Protein AF-A0A396MDE8-F1 (afdb_monomer)

Foldseek 3Di:
DWDKDKDKDWDWDQDPQGTKIKIKIWIATPVLDTAKIKIWIADPVRHTQWIWIQHNVRDIDIGGDPPDDSVVSVVVNVVVVVVSSCVSPPPPPD

pLDDT: mean 81.65, std 10.07, range [39.88, 92.81]

Secondary structure (DSSP, 8-state):
-PPPEEEEEEEEE--TTS-EEEEEEEEE-TTS-EEEEEEEEEETTS-EEEEEEE-TT--EEEEE-TTS-HHHHHHHHHHHHHHHHHHHHS----

Radius of gyration: 13.81 Å; Cα contacts (8 Å, |Δi|>4): 183; chains: 1; bounding box: 40×20×42 Å

Solvent-accessible surface area (backbone atoms only — not comparable to full-atom values): 5312 Å² total; per-residue (Å²): 134,76,63,65,47,81,45,76,50,76,44,83,41,88,44,99,86,79,26,29,43,34,40,36,40,34,27,37,32,74,87,49,43,73,43,38,37,42,34,39,33,28,33,76,88,70,46,66,35,28,38,34,40,33,44,68,87,70,53,72,49,78,48,68,34,87,93,54,58,59,69,59,50,50,47,54,51,51,50,50,51,50,51,54,51,45,63,54,64,48,77,81,82,127

Sequence (94 aa):
MYTSNLQTAKYNVEDAAGGMTVTGTYSVRGDRSLDEVNINAIGEAGAAKGALIVNSDGYTSVTTMPGGDPAEIGSILLDTLARIREEVTTPLEK

Structure (mmCIF, N/CA/C/O backbone):
data_AF-A0A396MDE8-F1
#
_entry.id   AF-A0A396MDE8-F1
#
loop_
_atom_site.group_PDB
_atom_site.id
_atom_site.type_symbol
_atom_site.label_atom_id
_atom_site.label_alt_id
_atom_site.label_comp_id
_atom_site.label_asym_id
_atom_site.label_entity_id
_atom_site.label_seq_id
_atom_site.pdbx_P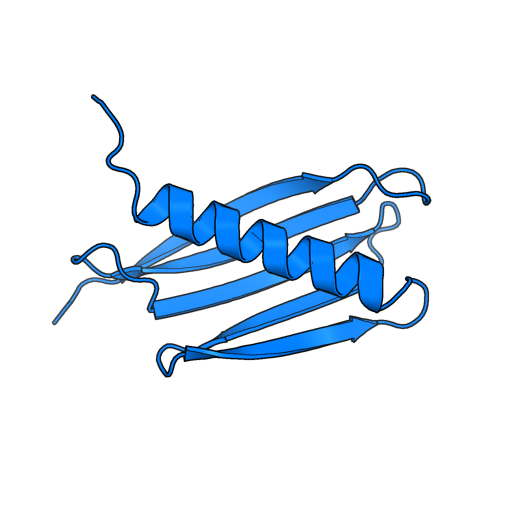DB_ins_code
_atom_site.Cartn_x
_atom_site.Cartn_y
_atom_site.Cartn_z
_atom_site.occupancy
_atom_site.B_iso_or_equiv
_atom_site.auth_seq_id
_atom_site.auth_comp_id
_atom_site.auth_asym_id
_atom_s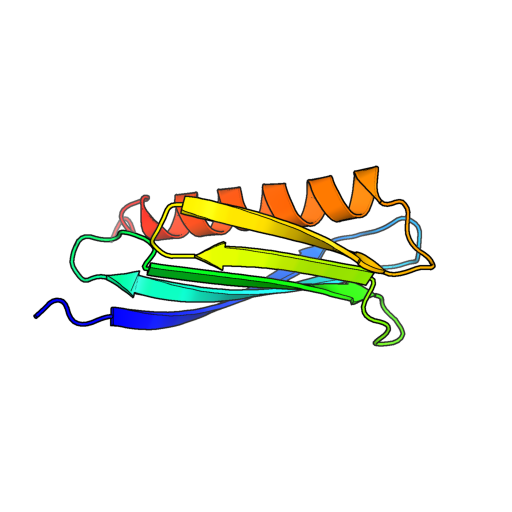ite.auth_atom_id
_atom_site.pdbx_PDB_model_num
ATOM 1 N N . MET A 1 1 ? -24.647 3.062 14.383 1.00 53.69 1 MET A N 1
ATOM 2 C CA . MET A 1 1 ? -23.967 3.756 13.272 1.00 53.69 1 MET A CA 1
ATOM 3 C C . MET A 1 1 ? -22.535 3.965 13.727 1.00 53.69 1 MET A C 1
ATOM 5 O O . MET A 1 1 ? -22.333 4.714 14.673 1.00 53.69 1 MET A O 1
ATOM 9 N N . TYR A 1 2 ? -21.580 3.203 13.194 1.00 58.22 2 TYR A N 1
ATOM 10 C CA . TYR A 1 2 ? -20.168 3.416 13.517 1.00 58.22 2 TYR A CA 1
ATOM 11 C C . TYR A 1 2 ? -19.693 4.629 12.722 1.00 58.22 2 TYR A C 1
ATOM 13 O O . TYR A 1 2 ? -19.946 4.718 11.524 1.00 58.22 2 TYR A O 1
ATOM 21 N N . THR A 1 3 ? -19.075 5.595 13.391 1.00 65.69 3 THR A N 1
ATOM 22 C CA . THR A 1 3 ? -18.422 6.719 12.719 1.00 65.69 3 THR A CA 1
ATOM 23 C C . THR A 1 3 ? -17.113 6.211 12.123 1.00 65.69 3 THR A C 1
ATOM 25 O O . THR A 1 3 ? -16.250 5.749 12.873 1.00 65.69 3 THR A O 1
ATOM 28 N N . SER A 1 4 ? -16.977 6.267 10.800 1.00 74.69 4 SER A N 1
ATOM 29 C CA . SER A 1 4 ? -15.717 5.990 10.106 1.00 74.69 4 SER A CA 1
ATOM 30 C C . SER A 1 4 ? -14.942 7.295 9.929 1.00 74.69 4 SER A C 1
ATOM 32 O O . SER A 1 4 ? -15.507 8.282 9.460 1.00 74.69 4 SER A O 1
ATOM 34 N N . ASN A 1 5 ? -13.663 7.309 10.302 1.00 81.75 5 ASN A N 1
ATOM 35 C CA . ASN A 1 5 ? -12.763 8.431 10.038 1.00 81.75 5 ASN A CA 1
ATOM 36 C C . ASN A 1 5 ? -11.840 8.081 8.874 1.00 81.75 5 ASN A C 1
ATOM 38 O O . ASN A 1 5 ? -11.154 7.059 8.919 1.00 81.75 5 ASN A O 1
ATOM 42 N N . LEU A 1 6 ? -11.812 8.944 7.859 1.00 85.00 6 LEU A N 1
ATOM 43 C CA . LEU A 1 6 ? -10.876 8.829 6.748 1.00 85.00 6 LEU A CA 1
ATOM 44 C C . LEU A 1 6 ? -9.490 9.302 7.197 1.00 85.00 6 LEU A C 1
ATOM 46 O O . LEU A 1 6 ? -9.339 10.414 7.701 1.00 85.00 6 LEU A O 1
ATOM 50 N N . GLN A 1 7 ? -8.486 8.460 6.998 1.00 86.56 7 GLN A N 1
ATOM 51 C CA . GLN A 1 7 ? -7.085 8.725 7.293 1.00 86.56 7 GLN A CA 1
ATOM 52 C C . GLN A 1 7 ? -6.238 8.549 6.036 1.00 86.56 7 GLN A C 1
ATOM 54 O O . GLN A 1 7 ? -6.633 7.905 5.063 1.00 86.56 7 GLN A O 1
ATOM 59 N N . THR A 1 8 ? -5.069 9.178 6.025 1.00 85.88 8 THR A N 1
ATOM 60 C CA . THR A 1 8 ? -4.102 9.046 4.937 1.00 85.88 8 THR A CA 1
ATOM 61 C C . THR A 1 8 ? -2.716 8.895 5.533 1.00 85.88 8 THR A C 1
ATOM 63 O O . THR A 1 8 ? -2.281 9.744 6.306 1.00 85.88 8 THR A O 1
ATOM 66 N N . ALA A 1 9 ? -2.033 7.827 5.145 1.00 84.50 9 ALA A N 1
ATOM 67 C CA . ALA A 1 9 ? -0.645 7.562 5.461 1.00 84.50 9 ALA A CA 1
ATOM 68 C C . ALA A 1 9 ? 0.196 7.628 4.185 1.00 84.50 9 ALA A C 1
ATOM 70 O O . ALA A 1 9 ? -0.243 7.260 3.092 1.00 84.50 9 ALA A O 1
ATOM 71 N N . LYS A 1 10 ? 1.421 8.123 4.325 1.00 87.38 10 LYS A N 1
ATOM 72 C CA . LYS A 1 10 ? 2.376 8.251 3.231 1.00 87.38 10 LYS A CA 1
ATOM 73 C C . LYS A 1 10 ? 3.693 7.635 3.672 1.00 87.38 10 LYS A C 1
ATOM 75 O O . LYS A 1 10 ? 4.247 8.036 4.691 1.00 87.38 10 LYS A O 1
ATOM 80 N N . TYR A 1 11 ? 4.187 6.696 2.882 1.00 85.50 11 TYR A N 1
ATOM 81 C CA . TYR A 1 11 ? 5.418 5.967 3.128 1.00 85.50 11 TYR A CA 1
ATOM 82 C C . TYR A 1 11 ? 6.363 6.198 1.958 1.00 85.50 11 TYR A C 1
ATOM 84 O O . TYR A 1 11 ? 5.994 6.034 0.795 1.00 85.50 11 TYR A O 1
ATOM 92 N N . ASN A 1 12 ? 7.593 6.578 2.273 1.00 84.62 12 ASN A N 1
ATOM 93 C CA . ASN A 1 12 ? 8.656 6.639 1.287 1.00 84.62 12 ASN A CA 1
ATOM 94 C C . ASN A 1 12 ? 9.380 5.292 1.329 1.00 84.62 12 ASN A C 1
ATOM 96 O O . ASN A 1 12 ? 9.812 4.858 2.396 1.00 84.62 12 ASN A O 1
ATOM 100 N N . VAL A 1 13 ? 9.465 4.630 0.183 1.00 81.69 13 VAL A N 1
ATOM 101 C CA . VAL A 1 13 ? 10.088 3.321 0.004 1.00 81.69 13 VAL A CA 1
ATOM 102 C C . VAL A 1 13 ? 11.251 3.508 -0.958 1.00 81.69 13 VAL A C 1
ATOM 104 O O . VAL A 1 13 ? 11.073 4.052 -2.044 1.00 81.69 13 VAL A O 1
ATOM 107 N N . GLU A 1 14 ? 12.452 3.101 -0.564 1.00 74.88 14 GLU A N 1
ATOM 108 C CA . GLU A 1 14 ? 13.573 3.054 -1.500 1.00 74.88 14 GLU A CA 1
ATOM 109 C C . GLU A 1 14 ? 13.383 1.852 -2.429 1.00 74.88 14 GLU A C 1
ATOM 111 O O . GLU A 1 14 ? 13.172 0.731 -1.973 1.00 74.88 14 GLU A O 1
ATOM 116 N N . ASP A 1 15 ? 13.413 2.114 -3.732 1.00 67.81 15 ASP A N 1
ATOM 117 C CA . ASP A 1 15 ? 13.247 1.124 -4.793 1.00 67.81 15 ASP A CA 1
ATOM 118 C C . ASP A 1 15 ? 14.486 1.137 -5.695 1.00 67.81 15 ASP A C 1
ATOM 120 O O . ASP A 1 15 ? 15.201 2.144 -5.756 1.00 67.81 15 ASP A O 1
ATOM 124 N N . ALA A 1 16 ? 14.718 0.055 -6.444 1.00 62.22 16 ALA A N 1
ATOM 125 C CA . ALA A 1 16 ? 15.823 -0.046 -7.397 1.00 62.22 16 ALA A CA 1
ATOM 126 C C . ALA A 1 16 ? 15.858 1.109 -8.423 1.00 62.22 16 ALA 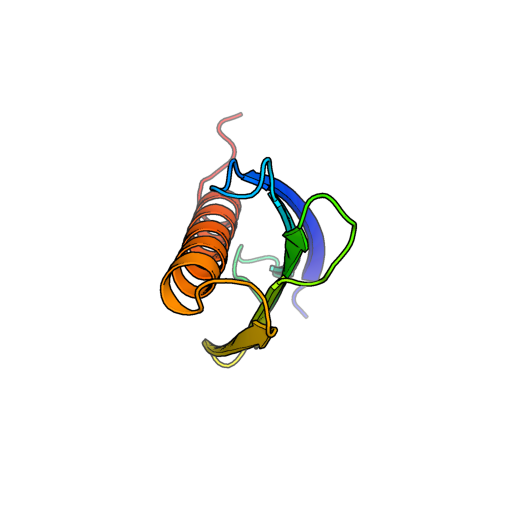A C 1
ATOM 128 O O . ALA A 1 16 ? 16.922 1.418 -8.962 1.00 62.22 16 ALA A O 1
ATOM 129 N N . ALA A 1 17 ? 14.722 1.769 -8.679 1.00 61.03 17 ALA A N 1
ATOM 130 C CA . ALA A 1 17 ? 14.600 2.901 -9.595 1.00 61.03 17 ALA A CA 1
ATOM 131 C C . ALA A 1 17 ? 14.902 4.295 -8.995 1.00 61.03 17 ALA A C 1
ATOM 133 O O . ALA A 1 17 ? 14.699 5.279 -9.702 1.00 61.03 17 ALA A O 1
ATOM 134 N N . GLY A 1 18 ? 15.373 4.402 -7.744 1.00 63.78 18 GLY A N 1
ATOM 135 C CA . GLY A 1 18 ? 15.763 5.685 -7.120 1.00 63.78 18 GLY A CA 1
ATOM 136 C C . GLY A 1 18 ? 14.787 6.228 -6.070 1.00 63.78 18 GLY A C 1
ATOM 137 O O . GLY A 1 18 ? 15.107 7.160 -5.335 1.00 63.78 18 GLY A O 1
ATOM 138 N N . GLY A 1 19 ? 13.632 5.579 -5.910 1.00 74.75 19 GLY A N 1
ATOM 139 C CA . GLY A 1 19 ? 12.673 5.890 -4.857 1.00 74.75 19 GLY A CA 1
ATOM 140 C C . GLY A 1 19 ? 11.224 5.748 -5.307 1.00 74.75 19 GLY A C 1
ATOM 141 O O . GLY A 1 19 ? 10.845 6.026 -6.449 1.00 74.75 19 GLY A O 1
ATOM 142 N N . MET A 1 20 ? 10.382 5.324 -4.375 1.00 82.88 20 MET A N 1
ATOM 143 C CA . MET A 1 20 ? 8.952 5.149 -4.544 1.00 82.88 20 MET A CA 1
ATOM 144 C C . MET A 1 20 ? 8.211 5.816 -3.391 1.00 82.88 20 MET A C 1
ATOM 146 O O . MET A 1 20 ? 8.583 5.732 -2.226 1.00 82.88 20 MET A O 1
ATOM 150 N N . THR A 1 21 ? 7.125 6.499 -3.716 1.00 86.50 21 THR A N 1
ATOM 151 C CA . THR A 1 21 ? 6.187 7.023 -2.733 1.00 86.50 21 THR A CA 1
ATOM 152 C C . THR A 1 21 ? 4.946 6.151 -2.735 1.00 86.50 21 THR A C 1
ATOM 154 O O . THR A 1 21 ? 4.237 6.068 -3.736 1.00 86.50 21 THR A O 1
ATOM 157 N N . VAL A 1 22 ? 4.645 5.541 -1.597 1.00 88.19 22 VAL A N 1
ATOM 158 C CA . VAL A 1 22 ? 3.427 4.767 -1.391 1.00 88.19 22 VAL A CA 1
ATOM 159 C C . VAL A 1 22 ? 2.472 5.581 -0.532 1.00 88.19 22 VAL A C 1
ATOM 161 O O . VAL A 1 22 ? 2.821 6.037 0.551 1.00 88.19 22 VAL A O 1
ATOM 164 N N . THR A 1 23 ? 1.258 5.804 -1.020 1.00 88.56 23 THR A N 1
ATOM 165 C CA . THR A 1 23 ? 0.220 6.548 -0.298 1.00 88.56 23 THR A CA 1
ATOM 166 C C . THR A 1 23 ? -0.953 5.625 -0.024 1.00 88.56 23 THR A C 1
ATOM 168 O O . THR A 1 23 ? -1.555 5.114 -0.963 1.00 88.56 23 THR A O 1
ATOM 171 N N . GLY A 1 24 ? -1.266 5.407 1.249 1.00 88.69 24 GLY A N 1
ATOM 172 C CA . GLY A 1 24 ? -2.415 4.635 1.705 1.00 88.69 24 GLY A CA 1
ATOM 173 C C . GLY A 1 24 ? -3.499 5.545 2.267 1.00 88.69 24 GLY A C 1
ATOM 174 O O . GLY A 1 24 ? -3.286 6.212 3.271 1.00 88.69 24 GLY A O 1
ATOM 175 N N . THR A 1 25 ? -4.674 5.559 1.658 1.00 89.69 25 THR A N 1
ATOM 176 C CA . THR A 1 25 ? -5.876 6.205 2.189 1.00 89.69 25 THR A CA 1
ATOM 177 C C . THR A 1 25 ? -6.795 5.130 2.744 1.00 89.69 25 THR A C 1
ATOM 179 O O . THR A 1 25 ? -7.112 4.175 2.042 1.00 89.69 25 THR A O 1
ATOM 182 N N . TYR A 1 26 ? -7.220 5.254 3.997 1.00 87.81 26 TYR A N 1
ATOM 183 C CA . TYR A 1 26 ? -8.025 4.224 4.645 1.00 87.81 26 TYR A CA 1
ATOM 184 C C . TYR A 1 26 ? -9.047 4.796 5.613 1.00 87.81 26 TYR A C 1
ATOM 186 O O . TYR A 1 26 ? -8.823 5.817 6.257 1.00 87.81 26 TYR A O 1
ATOM 194 N N . SER A 1 27 ? -10.173 4.108 5.730 1.00 86.31 27 SER A N 1
ATOM 195 C CA . SER A 1 27 ? -11.249 4.448 6.653 1.00 86.31 27 SER A CA 1
ATOM 196 C C . SER A 1 27 ? -11.177 3.551 7.882 1.00 86.31 27 SER A C 1
ATOM 198 O O . SER A 1 27 ? -11.180 2.328 7.762 1.00 86.31 27 SER A O 1
ATOM 200 N N . VAL A 1 28 ? -11.133 4.154 9.070 1.00 83.38 28 VAL A N 1
ATOM 201 C CA . VAL A 1 28 ? -11.103 3.434 10.353 1.00 83.38 28 VAL A CA 1
ATOM 202 C C .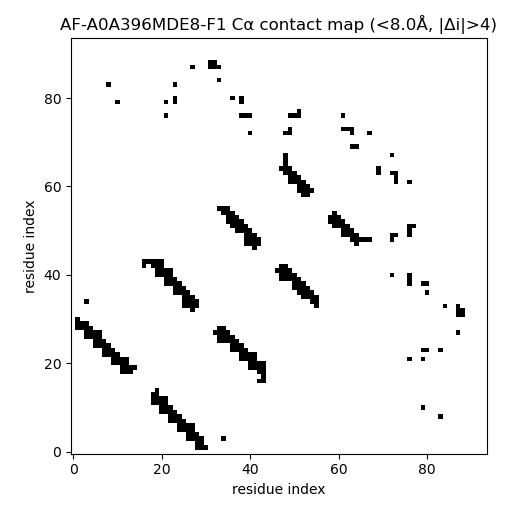 VAL A 1 28 ? -12.440 3.591 11.060 1.00 83.38 28 VAL A C 1
ATOM 204 O O . VAL A 1 28 ? -12.881 4.716 11.308 1.00 83.38 28 VAL A O 1
ATOM 207 N N . ARG A 1 29 ? -13.079 2.472 11.407 1.00 82.44 29 ARG A N 1
ATOM 208 C CA . ARG A 1 29 ? -14.315 2.440 12.199 1.00 82.44 29 ARG A CA 1
ATOM 209 C C . ARG A 1 29 ? -14.029 2.676 13.682 1.00 82.44 29 ARG A C 1
ATOM 211 O O . ARG A 1 29 ? -12.908 2.511 14.159 1.00 82.44 29 ARG A O 1
ATOM 218 N N . GLY A 1 30 ? -15.070 3.022 14.441 1.00 75.31 30 GLY A N 1
ATOM 219 C CA . GLY A 1 30 ? -14.968 3.279 15.885 1.00 75.31 30 GLY A CA 1
ATOM 220 C C . GLY A 1 30 ? -14.428 2.106 16.719 1.00 75.31 30 GLY A C 1
ATOM 221 O O . GLY A 1 30 ? -13.882 2.331 17.794 1.00 75.31 30 GLY A O 1
ATOM 222 N N . ASP A 1 31 ? -14.527 0.873 16.221 1.00 80.12 31 ASP A N 1
ATOM 223 C CA . ASP A 1 31 ? -13.953 -0.337 16.824 1.00 80.12 31 ASP A CA 1
ATOM 224 C C . ASP A 1 31 ? -12.487 -0.597 16.423 1.00 80.12 31 ASP A C 1
ATOM 226 O O . ASP A 1 31 ? -11.945 -1.649 16.748 1.00 80.12 31 ASP A O 1
ATOM 230 N N . ARG A 1 32 ? -11.831 0.364 15.753 1.00 76.50 32 ARG A N 1
ATOM 231 C CA . ARG A 1 32 ? -10.468 0.239 15.203 1.00 76.50 32 ARG A CA 1
ATOM 232 C C . ARG A 1 32 ? -10.329 -0.886 14.174 1.00 76.50 32 ARG A C 1
ATOM 234 O O . ARG A 1 32 ? -9.273 -1.498 14.048 1.00 76.50 32 ARG A O 1
ATOM 241 N N . SER A 1 33 ? -11.384 -1.142 13.409 1.00 80.69 33 SER A N 1
ATOM 242 C CA . SER A 1 33 ? -11.302 -1.951 12.194 1.00 80.69 33 SER A CA 1
ATOM 243 C C . SER A 1 33 ? -11.174 -1.066 10.958 1.00 80.69 33 SER A C 1
ATOM 245 O O . SER A 1 33 ? -11.636 0.078 10.930 1.00 80.69 33 SER A O 1
ATOM 247 N N . LEU A 1 34 ? -10.521 -1.602 9.929 1.00 83.81 34 LEU A N 1
ATOM 248 C CA . LEU A 1 34 ? -10.453 -0.978 8.614 1.00 83.81 34 LEU A CA 1
ATOM 249 C C . LEU A 1 34 ? -11.750 -1.266 7.855 1.00 83.81 34 LEU A C 1
ATOM 251 O O . LEU A 1 34 ? -12.162 -2.418 7.741 1.00 83.81 34 LEU A O 1
ATOM 255 N N . ASP A 1 35 ? -12.378 -0.211 7.353 1.00 85.50 35 ASP A N 1
ATOM 256 C CA . ASP A 1 35 ? -13.573 -0.268 6.511 1.00 85.50 35 ASP A CA 1
ATOM 257 C C . ASP A 1 35 ? -13.188 -0.406 5.035 1.00 85.50 35 ASP A C 1
ATOM 259 O O . ASP A 1 35 ? -13.606 -1.336 4.362 1.00 85.50 35 ASP A O 1
ATOM 263 N N . GLU A 1 36 ? -12.320 0.478 4.555 1.00 87.31 36 GLU A N 1
ATOM 264 C CA . GLU A 1 36 ? -11.785 0.455 3.198 1.00 87.31 36 GLU A CA 1
ATOM 265 C C . GLU A 1 36 ? -10.334 0.927 3.242 1.00 87.31 36 GLU A C 1
ATOM 267 O O . GLU A 1 36 ? -9.993 1.818 4.025 1.00 87.31 36 GLU A O 1
ATOM 272 N N . VAL A 1 37 ? -9.475 0.330 2.418 1.00 89.94 37 VAL A N 1
ATOM 273 C CA . VAL A 1 37 ? -8.074 0.730 2.260 1.00 89.94 37 VAL A CA 1
ATOM 274 C C . VAL A 1 37 ? -7.763 0.851 0.779 1.00 89.94 37 VAL A C 1
ATOM 276 O O . VAL A 1 37 ? -7.959 -0.096 0.029 1.00 89.94 37 VAL A O 1
ATOM 279 N N . ASN A 1 38 ? -7.208 1.983 0.373 1.00 91.75 38 ASN A N 1
ATOM 280 C CA . ASN A 1 38 ? -6.715 2.244 -0.969 1.00 91.75 38 ASN A CA 1
ATOM 281 C C . ASN A 1 38 ? -5.243 2.642 -0.879 1.00 91.75 38 ASN A C 1
ATOM 283 O O . ASN A 1 38 ? -4.915 3.700 -0.353 1.00 91.75 38 ASN A O 1
ATOM 287 N N . ILE A 1 39 ? -4.348 1.812 -1.395 1.00 92.81 39 ILE A N 1
ATOM 288 C CA . ILE A 1 39 ? -2.904 2.039 -1.403 1.00 92.81 39 ILE A CA 1
ATOM 289 C C . ILE A 1 39 ? -2.460 2.251 -2.840 1.00 92.81 39 ILE A C 1
ATOM 291 O O . ILE A 1 39 ? -2.770 1.445 -3.706 1.00 92.81 39 ILE A O 1
ATOM 295 N N . ASN A 1 40 ? -1.710 3.314 -3.091 1.00 91.62 40 ASN A N 1
ATOM 296 C CA . ASN A 1 40 ? -1.180 3.655 -4.402 1.00 91.62 40 ASN A CA 1
ATOM 297 C C . ASN A 1 40 ? 0.336 3.790 -4.316 1.00 91.62 40 ASN A C 1
ATOM 299 O O . ASN A 1 40 ? 0.848 4.561 -3.507 1.00 91.62 40 ASN A O 1
ATOM 303 N N . ALA A 1 41 ? 1.042 3.068 -5.175 1.00 89.25 41 ALA A N 1
ATOM 304 C CA . ALA A 1 41 ? 2.484 3.141 -5.333 1.00 89.25 41 ALA A CA 1
ATOM 305 C C . ALA A 1 41 ? 2.823 4.025 -6.539 1.00 89.25 41 ALA A C 1
ATOM 307 O O . ALA A 1 41 ? 2.467 3.708 -7.677 1.00 89.25 41 ALA A O 1
ATOM 308 N N . ILE A 1 42 ? 3.514 5.135 -6.288 1.00 88.25 42 ILE A N 1
ATOM 309 C CA . ILE A 1 42 ? 3.922 6.129 -7.282 1.00 88.25 42 ILE A CA 1
ATOM 310 C C . ILE A 1 42 ? 5.451 6.179 -7.315 1.00 88.25 42 ILE A C 1
ATOM 312 O O . ILE A 1 42 ? 6.089 6.456 -6.303 1.00 88.25 42 ILE A O 1
ATOM 316 N N . GLY A 1 43 ? 6.051 5.899 -8.469 1.00 84.38 43 GLY A N 1
ATOM 317 C CA . GLY A 1 43 ? 7.500 5.996 -8.654 1.00 84.38 43 GLY A CA 1
ATOM 318 C C . GLY A 1 43 ? 7.992 7.446 -8.710 1.00 84.38 43 GLY A C 1
ATOM 319 O O . GLY A 1 43 ? 7.199 8.374 -8.867 1.00 84.38 43 GLY A O 1
ATOM 320 N N . GLU A 1 44 ? 9.310 7.633 -8.644 1.00 77.06 44 GLU A N 1
ATOM 321 C CA . GLU A 1 44 ? 9.984 8.942 -8.573 1.00 77.06 44 GLU A CA 1
ATOM 322 C C . GLU A 1 44 ? 9.536 9.961 -9.645 1.00 77.06 44 GLU A C 1
ATOM 324 O O . GLU A 1 44 ? 9.361 11.142 -9.361 1.00 77.06 44 GLU A O 1
ATOM 329 N N . ALA A 1 45 ? 9.247 9.500 -10.868 1.00 76.38 45 ALA A N 1
ATOM 330 C CA . ALA A 1 45 ? 8.784 10.341 -11.979 1.00 76.38 45 ALA A CA 1
ATOM 331 C C . ALA A 1 45 ? 7.269 10.658 -11.957 1.00 76.38 45 ALA A C 1
ATOM 333 O O . ALA A 1 45 ? 6.714 11.106 -12.960 1.00 76.38 45 ALA A O 1
ATOM 334 N N . GLY A 1 46 ? 6.566 10.358 -10.860 1.00 76.25 46 GLY A N 1
ATOM 335 C CA . GLY A 1 46 ? 5.107 10.486 -10.769 1.00 76.25 46 GLY A CA 1
ATOM 336 C C . GLY A 1 46 ? 4.336 9.398 -11.527 1.00 76.25 46 GLY A C 1
ATOM 337 O O . GLY A 1 46 ? 3.114 9.466 -11.638 1.00 76.25 46 GLY A O 1
ATOM 338 N N . ALA A 1 47 ? 5.032 8.386 -12.052 1.00 82.56 47 ALA A N 1
ATOM 339 C CA . ALA A 1 47 ? 4.413 7.263 -12.742 1.00 82.56 47 ALA A CA 1
ATOM 340 C C . ALA A 1 47 ? 3.789 6.302 -11.727 1.00 82.56 47 ALA A C 1
ATOM 342 O O . ALA A 1 47 ? 4.472 5.825 -10.819 1.00 82.56 47 ALA A O 1
ATOM 343 N N . ALA A 1 48 ? 2.508 5.983 -11.893 1.00 85.44 48 ALA A N 1
ATOM 344 C CA . ALA A 1 48 ? 1.871 4.956 -11.084 1.00 85.44 48 ALA A CA 1
ATOM 345 C C . ALA A 1 48 ? 2.497 3.583 -11.387 1.00 85.44 48 ALA A C 1
ATOM 347 O O . ALA A 1 48 ? 2.647 3.188 -12.542 1.00 85.44 48 ALA A O 1
ATOM 348 N N . LYS A 1 49 ? 2.910 2.886 -10.327 1.00 85.50 49 LYS A N 1
ATOM 349 C CA . LYS A 1 49 ? 3.581 1.579 -10.373 1.00 85.50 49 LYS A CA 1
ATOM 350 C C . LYS A 1 49 ? 2.651 0.457 -9.934 1.00 85.50 49 LYS A C 1
ATOM 352 O O . LYS A 1 49 ? 2.738 -0.650 -10.454 1.00 85.50 49 LYS A O 1
ATOM 357 N N . GLY A 1 50 ? 1.711 0.751 -9.041 1.00 89.56 50 GLY A N 1
ATOM 358 C CA . GLY A 1 50 ? 0.669 -0.187 -8.653 1.00 89.56 50 GLY A CA 1
ATOM 359 C C . GLY A 1 50 ? -0.347 0.416 -7.697 1.00 89.56 50 GLY A C 1
ATOM 360 O O . GLY A 1 50 ? -0.177 1.530 -7.203 1.00 89.56 50 GLY A O 1
ATOM 361 N N . ALA A 1 51 ? -1.405 -0.338 -7.448 1.00 91.19 51 ALA A N 1
ATOM 362 C CA . ALA A 1 51 ? -2.454 -0.011 -6.506 1.00 91.19 51 ALA A CA 1
ATOM 363 C C . ALA A 1 51 ? -2.942 -1.276 -5.794 1.00 91.19 51 ALA A C 1
ATOM 365 O O . ALA A 1 51 ? -2.981 -2.356 -6.385 1.00 91.19 51 ALA A O 1
ATOM 366 N N . LEU A 1 52 ? -3.329 -1.142 -4.530 1.00 92.69 52 LEU A N 1
ATOM 367 C CA . LEU A 1 52 ? -3.962 -2.184 -3.736 1.00 92.69 52 LEU A CA 1
ATOM 368 C C . LEU A 1 52 ? -5.227 -1.622 -3.100 1.00 92.69 52 LEU A C 1
ATOM 370 O O . LEU A 1 52 ? -5.190 -0.574 -2.464 1.00 92.69 52 LEU A O 1
ATOM 374 N N . ILE A 1 53 ? -6.338 -2.330 -3.257 1.00 91.81 53 ILE A N 1
ATOM 375 C CA . ILE A 1 53 ? -7.638 -1.944 -2.710 1.00 91.81 53 ILE A CA 1
ATOM 376 C C . ILE A 1 53 ? -8.134 -3.076 -1.820 1.00 91.81 53 ILE A C 1
ATOM 378 O O . ILE A 1 53 ? -8.221 -4.217 -2.272 1.00 91.81 53 ILE A O 1
ATOM 382 N N . VAL A 1 54 ? -8.469 -2.766 -0.571 1.00 90.25 54 VAL A N 1
ATOM 383 C CA . VAL A 1 54 ? -9.134 -3.676 0.366 1.00 90.25 54 VAL A CA 1
ATOM 384 C C . VAL A 1 54 ? -10.517 -3.127 0.659 1.00 90.25 54 VAL A C 1
ATOM 386 O O . VAL A 1 54 ? -10.647 -2.043 1.223 1.00 90.25 54 VAL A O 1
ATOM 389 N N . ASN A 1 55 ? -11.539 -3.891 0.292 1.00 86.88 55 ASN A N 1
ATOM 390 C CA . ASN A 1 55 ? -12.927 -3.560 0.608 1.00 86.88 55 ASN A CA 1
ATOM 391 C C . ASN A 1 55 ? -13.294 -4.041 2.019 1.00 86.88 55 ASN A C 1
ATOM 393 O O . ASN A 1 55 ? -12.636 -4.931 2.567 1.00 86.88 55 ASN A O 1
ATOM 397 N N . SER A 1 56 ? -14.404 -3.537 2.565 1.00 77.75 56 SER A N 1
ATOM 398 C CA . SER A 1 56 ? -14.909 -3.957 3.884 1.00 77.75 56 SER A CA 1
ATOM 399 C C . SER A 1 56 ? -15.219 -5.451 3.969 1.00 77.75 56 SER A C 1
ATOM 401 O O . SER A 1 56 ? -15.243 -5.998 5.071 1.00 77.75 56 SER A O 1
ATOM 403 N N . ASP A 1 57 ? -15.453 -6.113 2.837 1.00 79.38 57 ASP A N 1
ATOM 404 C CA . ASP A 1 57 ? -15.688 -7.558 2.761 1.00 79.38 57 ASP A CA 1
ATOM 405 C C . ASP A 1 57 ? -14.388 -8.379 2.857 1.00 79.38 57 ASP A C 1
ATOM 407 O O . ASP A 1 57 ? -14.400 -9.603 2.738 1.00 79.38 57 ASP A O 1
ATOM 411 N N . GLY A 1 58 ? -13.240 -7.716 3.040 1.00 74.69 58 GLY A N 1
ATOM 412 C CA . GLY A 1 58 ? -11.920 -8.342 3.112 1.00 74.69 58 GLY A CA 1
ATOM 413 C C . GLY A 1 58 ? -11.337 -8.725 1.751 1.00 74.69 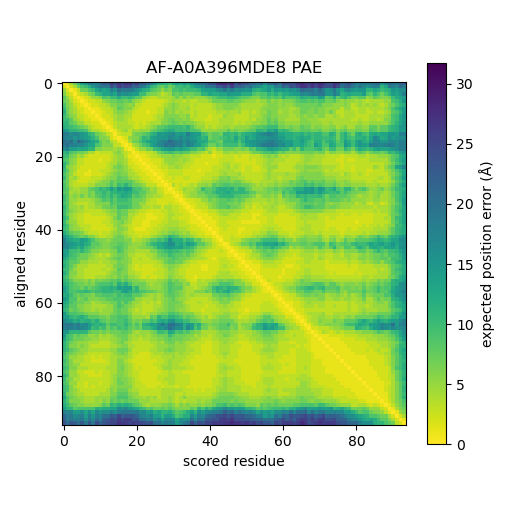58 GLY A C 1
ATOM 414 O O . GLY A 1 58 ? -10.256 -9.310 1.699 1.00 74.69 58 GLY A O 1
ATOM 415 N N . TYR A 1 59 ? -12.021 -8.392 0.652 1.00 84.00 59 TYR A N 1
ATOM 416 C CA . TYR A 1 59 ? -11.509 -8.623 -0.693 1.00 84.00 59 TYR A CA 1
ATOM 417 C C . TYR A 1 59 ? -10.363 -7.660 -1.001 1.00 84.00 59 TYR A C 1
ATOM 419 O O . TYR A 1 59 ? -10.568 -6.443 -1.050 1.00 84.00 59 TYR A O 1
ATOM 427 N N . THR A 1 60 ? -9.183 -8.228 -1.247 1.00 87.50 60 THR A N 1
ATOM 428 C CA . THR A 1 60 ? -7.974 -7.499 -1.629 1.00 87.50 60 THR A CA 1
ATOM 429 C C . THR A 1 60 ? -7.749 -7.631 -3.129 1.00 87.50 60 THR A C 1
ATOM 431 O O . THR A 1 60 ? -7.545 -8.731 -3.639 1.00 87.50 60 THR A O 1
ATOM 434 N N . SER A 1 61 ? -7.746 -6.504 -3.832 1.00 89.50 61 SER A N 1
ATOM 435 C CA . SER A 1 61 ? -7.365 -6.414 -5.238 1.00 89.50 61 SER A CA 1
ATOM 436 C C . SER A 1 61 ? -6.005 -5.744 -5.344 1.00 89.50 61 SER A C 1
ATOM 438 O O . SER A 1 61 ? -5.830 -4.643 -4.829 1.00 89.50 61 SER A O 1
ATOM 440 N N . VAL A 1 62 ? -5.049 -6.385 -6.014 1.00 89.31 62 VAL A N 1
ATOM 441 C CA . VAL A 1 62 ? -3.725 -5.812 -6.289 1.00 89.31 62 VAL A CA 1
ATOM 442 C C . VAL A 1 62 ? -3.585 -5.642 -7.790 1.00 89.31 62 VAL A C 1
ATOM 444 O O . VAL A 1 62 ? -3.796 -6.578 -8.554 1.00 89.31 62 VAL A O 1
ATOM 447 N N . THR A 1 63 ? -3.242 -4.434 -8.212 1.00 89.62 63 THR A N 1
ATOM 448 C CA . THR A 1 63 ? -3.022 -4.078 -9.611 1.00 89.62 63 THR A CA 1
ATOM 449 C C . THR A 1 63 ? -1.617 -3.527 -9.756 1.00 89.62 63 THR A C 1
ATOM 451 O O . THR A 1 63 ? -1.263 -2.541 -9.121 1.00 89.62 63 THR A O 1
ATOM 454 N N . THR A 1 64 ? -0.812 -4.137 -10.615 1.00 87.00 64 THR A N 1
ATOM 455 C CA . THR A 1 64 ? 0.541 -3.670 -10.934 1.00 87.00 64 THR A CA 1
ATOM 456 C C . THR A 1 64 ? 0.535 -3.034 -12.316 1.00 87.00 64 THR A C 1
ATOM 458 O O . THR A 1 64 ? -0.036 -3.592 -13.254 1.00 87.00 64 THR A O 1
ATOM 461 N N . MET A 1 65 ? 1.151 -1.865 -12.453 1.00 85.62 65 MET A N 1
ATOM 462 C CA . MET A 1 65 ? 1.243 -1.151 -13.723 1.00 85.62 65 MET A CA 1
ATOM 463 C C . MET A 1 65 ? 2.512 -1.546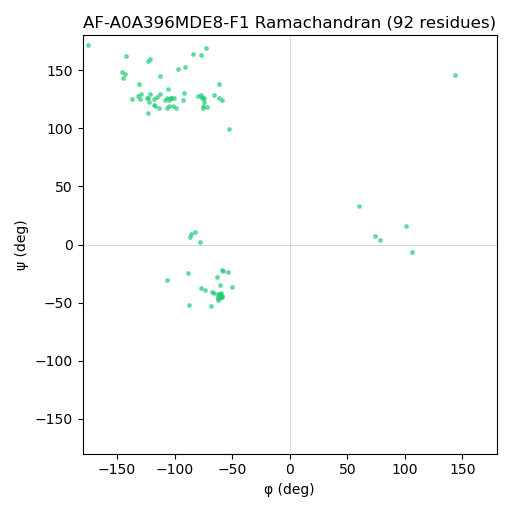 -14.488 1.00 85.62 65 MET A C 1
ATOM 465 O O . MET A 1 65 ? 3.510 -1.935 -13.878 1.00 85.62 65 MET A O 1
ATOM 469 N N . PRO A 1 66 ? 2.502 -1.451 -15.829 1.00 73.38 66 PRO A N 1
ATOM 470 C CA . PRO A 1 66 ? 3.679 -1.749 -16.637 1.00 73.38 66 PRO A CA 1
ATOM 471 C C . PRO A 1 66 ? 4.849 -0.814 -16.292 1.00 73.38 66 PRO A C 1
ATOM 473 O O . PRO A 1 66 ? 4.675 0.394 -16.140 1.00 73.38 66 PRO A O 1
ATOM 476 N N . GLY A 1 67 ? 6.058 -1.377 -16.205 1.00 70.25 67 GLY A N 1
ATOM 477 C CA . GLY A 1 67 ? 7.286 -0.629 -15.903 1.00 70.25 67 GLY 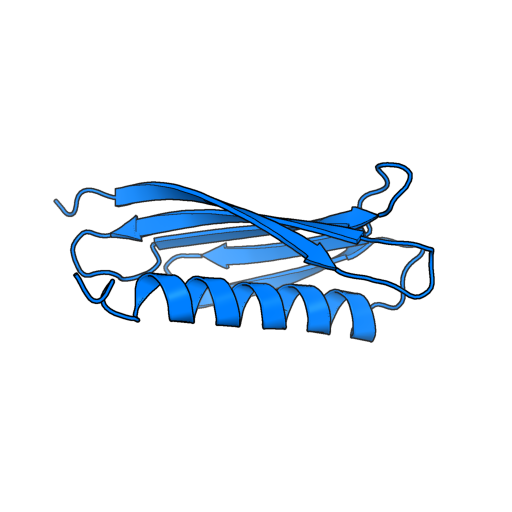A CA 1
ATOM 478 C C . GLY A 1 67 ? 7.787 -0.739 -14.457 1.00 70.25 67 GLY A C 1
ATOM 479 O O . GLY A 1 67 ? 8.606 0.085 -14.047 1.00 70.25 67 GLY A O 1
ATOM 480 N N . GLY A 1 68 ? 7.303 -1.713 -13.686 1.00 71.50 68 GLY A N 1
ATOM 481 C CA . GLY A 1 68 ? 7.876 -2.164 -12.412 1.00 71.50 68 GLY A CA 1
ATOM 482 C C . GLY A 1 68 ? 7.749 -3.685 -12.286 1.00 71.50 68 GLY A C 1
ATOM 483 O O . GLY A 1 68 ? 6.969 -4.288 -13.031 1.00 71.50 68 GLY A O 1
ATOM 484 N N . ASP A 1 69 ? 8.515 -4.304 -11.387 1.00 82.56 69 ASP A N 1
ATOM 485 C CA . ASP A 1 69 ? 8.417 -5.747 -11.167 1.00 82.56 69 ASP A CA 1
ATOM 486 C C . ASP A 1 69 ? 7.146 -6.066 -10.357 1.00 82.56 69 ASP A C 1
ATOM 488 O O . ASP A 1 69 ? 6.978 -5.569 -9.240 1.00 82.56 69 ASP A O 1
ATOM 492 N N . PRO A 1 70 ? 6.199 -6.853 -10.895 1.00 82.94 70 PRO A N 1
ATOM 493 C CA . PRO A 1 70 ? 4.914 -7.057 -10.239 1.00 82.94 70 PRO A CA 1
ATOM 494 C C . PRO A 1 70 ? 5.039 -7.754 -8.877 1.00 82.94 70 PRO A C 1
ATOM 496 O O . PRO A 1 70 ? 4.199 -7.522 -8.007 1.00 82.94 70 PRO A O 1
ATOM 499 N N . ALA A 1 71 ? 6.076 -8.573 -8.660 1.00 85.88 71 ALA A N 1
ATOM 500 C CA . ALA A 1 71 ? 6.299 -9.230 -7.373 1.00 85.88 71 ALA A CA 1
ATOM 501 C C . ALA A 1 71 ? 6.809 -8.245 -6.309 1.00 85.88 71 ALA A C 1
ATOM 503 O O . ALA A 1 71 ? 6.376 -8.296 -5.153 1.00 85.88 71 ALA A O 1
ATOM 504 N N . GLU A 1 72 ? 7.685 -7.324 -6.710 1.00 85.50 72 GLU A N 1
ATOM 505 C CA . GLU A 1 72 ? 8.224 -6.266 -5.854 1.00 85.50 72 GLU A CA 1
ATOM 506 C C . GLU A 1 72 ? 7.134 -5.257 -5.479 1.00 85.50 72 GLU A C 1
ATOM 508 O O . GLU A 1 72 ? 6.852 -5.059 -4.298 1.00 85.50 72 GLU A O 1
ATOM 513 N N . ILE A 1 73 ? 6.423 -4.712 -6.474 1.00 86.00 73 ILE A N 1
ATOM 514 C CA . ILE A 1 73 ? 5.315 -3.774 -6.245 1.00 86.00 73 ILE A CA 1
ATOM 515 C C . ILE A 1 73 ? 4.205 -4.424 -5.417 1.00 86.00 73 ILE A C 1
ATOM 517 O O . ILE A 1 73 ? 3.675 -3.804 -4.494 1.00 86.00 73 ILE A O 1
ATOM 521 N N . GLY A 1 74 ? 3.863 -5.682 -5.713 1.00 86.44 74 GLY A N 1
ATOM 522 C CA . GLY A 1 74 ? 2.894 -6.442 -4.930 1.00 86.44 74 GLY A CA 1
ATOM 523 C C . GLY A 1 74 ? 3.315 -6.575 -3.465 1.00 86.44 74 GLY A C 1
ATOM 524 O O . GLY A 1 74 ? 2.503 -6.315 -2.577 1.00 86.44 74 GLY A O 1
ATOM 525 N N . SER A 1 75 ? 4.585 -6.906 -3.211 1.00 88.69 75 SER A N 1
ATOM 526 C CA . SER A 1 75 ? 5.136 -6.987 -1.852 1.00 88.69 75 SER A CA 1
ATOM 527 C C . SER A 1 75 ? 5.106 -5.643 -1.132 1.00 88.69 75 SER A C 1
ATOM 529 O O . SER A 1 75 ? 4.648 -5.590 0.003 1.00 88.69 75 SER A O 1
ATOM 531 N N . ILE A 1 76 ? 5.507 -4.550 -1.787 1.00 88.44 76 ILE A N 1
ATOM 532 C CA . ILE A 1 76 ? 5.496 -3.198 -1.204 1.00 88.44 76 ILE A CA 1
ATOM 533 C C . ILE A 1 76 ? 4.078 -2.783 -0.790 1.00 88.44 76 ILE A C 1
ATOM 535 O O . ILE A 1 76 ? 3.863 -2.251 0.3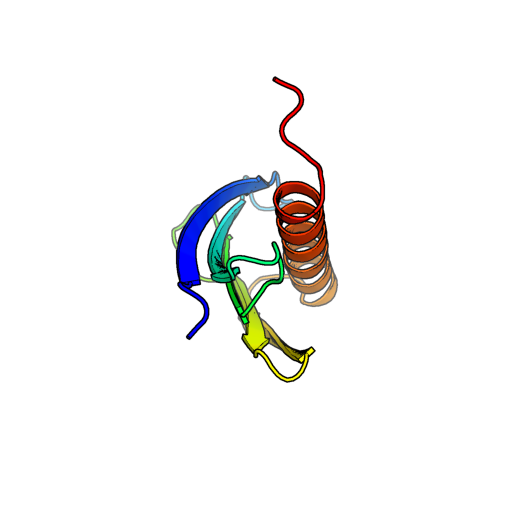02 1.00 88.44 76 ILE A O 1
ATOM 539 N N . LEU A 1 77 ? 3.089 -3.032 -1.652 1.00 89.81 77 LEU A N 1
ATOM 540 C CA . LEU A 1 77 ? 1.691 -2.704 -1.371 1.00 89.81 77 LEU A CA 1
ATOM 541 C C . LEU A 1 77 ? 1.135 -3.534 -0.204 1.00 89.81 77 LEU A C 1
ATOM 543 O O . LEU A 1 77 ? 0.431 -2.997 0.652 1.00 89.81 77 LEU A O 1
ATOM 547 N N . LEU A 1 78 ? 1.459 -4.830 -0.152 1.00 90.12 78 LEU A N 1
ATOM 548 C CA . LEU A 1 78 ? 1.051 -5.729 0.932 1.00 90.12 78 LEU A CA 1
ATOM 549 C C . LEU A 1 78 ? 1.728 -5.384 2.264 1.00 90.12 78 LEU A C 1
ATOM 551 O O . LEU A 1 78 ? 1.061 -5.387 3.297 1.00 90.12 78 LEU A O 1
ATOM 555 N N . ASP A 1 79 ? 3.016 -5.047 2.242 1.00 90.12 79 ASP A N 1
ATOM 556 C CA . ASP A 1 79 ? 3.756 -4.574 3.415 1.00 90.12 79 ASP A CA 1
ATOM 557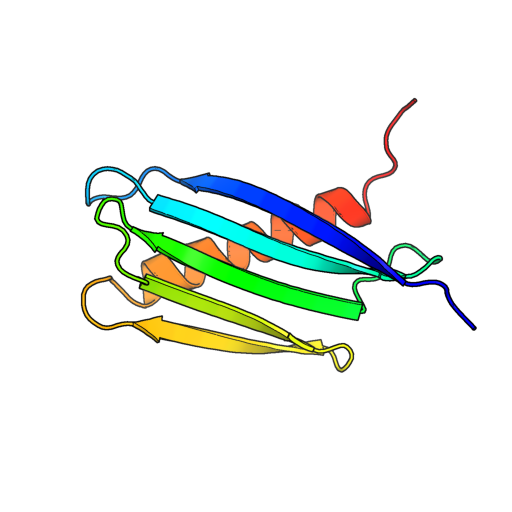 C C . ASP A 1 79 ? 3.138 -3.281 3.957 1.00 90.12 79 ASP A C 1
ATOM 559 O O . ASP A 1 79 ? 2.809 -3.178 5.138 1.00 90.12 79 ASP A O 1
ATOM 563 N N . THR A 1 80 ? 2.840 -2.332 3.067 1.00 89.06 80 THR A N 1
ATOM 564 C CA . THR A 1 80 ? 2.173 -1.080 3.439 1.00 89.06 80 THR A CA 1
ATOM 565 C C . THR A 1 80 ? 0.803 -1.337 4.071 1.00 89.06 80 THR A C 1
ATOM 567 O O . THR A 1 80 ? 0.457 -0.717 5.076 1.00 89.06 80 THR A O 1
ATOM 570 N N . LEU A 1 81 ? 0.022 -2.281 3.533 1.00 89.00 81 LEU A N 1
ATOM 571 C CA . LEU A 1 81 ? -1.248 -2.687 4.140 1.00 89.00 81 LEU A CA 1
ATOM 572 C C . LEU A 1 81 ? -1.049 -3.254 5.551 1.00 89.00 81 LEU A C 1
ATOM 574 O O . LEU A 1 81 ? -1.844 -2.953 6.445 1.00 89.00 81 LEU A O 1
ATOM 578 N N . ALA A 1 82 ? -0.025 -4.086 5.753 1.00 89.56 82 ALA A N 1
ATOM 579 C CA . ALA A 1 82 ? 0.289 -4.653 7.059 1.00 89.56 82 ALA A CA 1
ATOM 580 C C . ALA A 1 82 ? 0.655 -3.556 8.069 1.00 89.56 82 ALA A C 1
ATOM 582 O O . ALA A 1 82 ? 0.126 -3.567 9.178 1.00 89.56 82 ALA A O 1
ATOM 583 N N . ARG A 1 83 ? 1.450 -2.560 7.658 1.00 88.94 83 ARG A N 1
ATOM 584 C CA . ARG A 1 83 ? 1.796 -1.395 8.488 1.00 88.94 83 ARG A CA 1
ATOM 585 C C . ARG A 1 83 ? 0.569 -0.568 8.861 1.00 88.94 83 ARG A C 1
ATOM 587 O O . ARG A 1 83 ? 0.367 -0.301 10.037 1.00 88.94 83 ARG A O 1
ATOM 594 N N . ILE A 1 84 ? -0.316 -0.265 7.906 1.00 87.94 84 ILE A N 1
ATOM 595 C CA . ILE A 1 84 ? -1.582 0.439 8.186 1.00 87.94 84 ILE A CA 1
ATOM 596 C C . ILE A 1 84 ? -2.436 -0.345 9.193 1.00 87.94 84 ILE A C 1
ATOM 598 O O . ILE A 1 84 ? -2.999 0.227 10.125 1.00 87.94 84 ILE A O 1
ATOM 602 N N . ARG A 1 85 ? -2.544 -1.669 9.022 1.00 86.62 85 ARG A N 1
ATOM 603 C CA . ARG A 1 85 ? -3.271 -2.535 9.964 1.00 86.62 85 ARG A CA 1
ATOM 604 C C . ARG A 1 85 ? -2.652 -2.498 11.353 1.00 86.62 85 ARG A C 1
ATOM 606 O O . ARG A 1 85 ? -3.388 -2.411 12.334 1.00 86.62 85 ARG A O 1
ATOM 613 N N . GLU A 1 86 ? -1.332 -2.557 11.437 1.00 87.12 86 GLU A N 1
ATOM 614 C CA . GLU A 1 86 ? -0.605 -2.452 12.696 1.00 87.12 86 GLU A CA 1
ATOM 615 C C . GLU A 1 86 ? -0.842 -1.089 13.353 1.00 87.12 86 GLU A C 1
ATOM 617 O O . GLU A 1 86 ? -1.239 -1.052 14.510 1.00 87.12 86 GLU A O 1
ATOM 622 N N . GLU A 1 87 ? -0.737 0.024 12.627 1.00 83.94 87 GLU A N 1
ATOM 623 C CA . GLU A 1 87 ? -0.981 1.375 13.160 1.00 83.94 87 GLU A CA 1
ATOM 624 C C . GLU A 1 87 ? -2.413 1.566 13.678 1.00 83.94 87 GLU A C 1
ATOM 626 O O . GLU A 1 87 ? -2.640 2.261 14.667 1.00 83.94 87 GLU A O 1
ATOM 631 N N . VAL A 1 88 ? -3.396 0.931 13.038 1.00 82.00 88 VAL A N 1
ATOM 632 C CA . VAL A 1 88 ? -4.799 1.000 13.465 1.00 82.00 88 VAL A CA 1
ATOM 633 C C . VAL A 1 88 ? -5.079 0.114 14.683 1.00 82.00 88 VAL A C 1
ATOM 635 O O . VAL A 1 88 ? -5.865 0.492 15.557 1.00 82.00 88 VAL A O 1
ATOM 638 N N . THR A 1 89 ? -4.457 -1.063 14.751 1.00 78.38 89 THR A N 1
ATOM 639 C CA . THR A 1 89 ? -4.701 -2.049 15.818 1.00 78.38 89 THR A CA 1
ATOM 640 C C . THR A 1 89 ? -3.814 -1.845 17.043 1.00 78.38 89 THR A C 1
ATOM 642 O O . THR A 1 89 ? -4.221 -2.197 18.154 1.00 78.38 89 THR A O 1
ATOM 645 N N . THR A 1 90 ? -2.650 -1.218 16.880 1.00 75.88 90 THR A N 1
ATOM 646 C CA . THR A 1 90 ? -1.747 -0.884 17.980 1.00 75.88 90 THR A CA 1
ATOM 647 C C . THR A 1 90 ? -2.332 0.300 18.749 1.00 75.88 90 THR A C 1
ATOM 649 O O . THR A 1 90 ? -2.614 1.351 18.167 1.00 75.88 90 THR A O 1
ATOM 652 N N . PRO A 1 91 ? -2.582 0.176 20.062 1.00 59.75 91 PRO A N 1
ATOM 653 C CA . PRO A 1 91 ? -2.960 1.330 20.855 1.00 59.75 91 PRO A CA 1
ATOM 654 C C . PRO A 1 91 ? -1.814 2.344 20.808 1.00 59.75 91 PRO A C 1
ATOM 656 O O . PRO A 1 91 ? -0.688 1.996 21.139 1.00 59.75 91 PRO A O 1
ATOM 659 N N . LEU A 1 92 ? -2.111 3.589 20.421 1.00 60.56 92 LEU A N 1
ATOM 660 C CA . LEU A 1 92 ? -1.235 4.730 20.690 1.00 60.56 92 LEU A CA 1
ATOM 661 C C . LEU A 1 92 ? -0.940 4.719 22.197 1.00 60.56 92 LEU A C 1
ATOM 663 O O . LEU A 1 92 ? -1.809 5.092 22.993 1.00 60.56 92 LEU A O 1
ATOM 667 N N . GLU A 1 93 ? 0.221 4.199 22.599 1.00 53.22 93 GLU A N 1
ATOM 668 C CA . GLU A 1 93 ? 0.697 4.358 23.967 1.00 53.22 93 GLU A CA 1
ATOM 669 C C . GLU A 1 93 ? 0.801 5.868 24.223 1.00 53.22 93 GLU A C 1
ATOM 671 O O . GLU A 1 93 ? 1.348 6.615 23.411 1.00 53.22 93 GLU A O 1
ATOM 676 N N . LYS A 1 94 ? 0.112 6.305 25.281 1.00 39.88 94 LYS A N 1
ATOM 677 C CA . LYS A 1 94 ? -0.108 7.708 25.648 1.00 39.88 94 LYS A CA 1
ATOM 678 C C . LYS A 1 94 ? 1.171 8.433 26.038 1.00 39.88 94 LYS A C 1
ATOM 680 O O . LYS A 1 94 ? 1.985 7.822 26.761 1.00 39.88 94 LYS A O 1
#

Mean predicted aligned error: 6.5 Å

Nearest PDB structures (foldseek):
  4bv8-assembly1_A-2  TM=4.457E-01  e=1.488E+00  Mus musculus
  8a0j-assembly2_B  TM=3.272E-01  e=7.243E-01  Trypanosoma congolense IL3000
  2h1t-assembly1_B  TM=3.573E-01  e=8.091E-01  Pseudomonas aeruginosa
  3zgi-assembly1_A  TM=3.524E-01  e=1.963E+00  Streptococcus pneumoniae TIGR4
  5zm6-assembly1_B-2  TM=3.742E-01  e=7.417E+00  Homo sapiens